Protein AF-A0A2V7RWX0-F1 (afdb_monomer_lite)

Foldseek 3Di:
DPDPVVVCLVLLLVLCVLLDLQLLVQLLVFPDLAQQRHSLCRSQVHRGDDLVRSCVSSVHDSVSSCVRSVLRNPVVDCSVVVSSVSSVVSSVVCVVVPPPPPDDDD

Structure (mmCIF, N/CA/C/O backbone):
data_AF-A0A2V7RWX0-F1
#
_entry.id   AF-A0A2V7RWX0-F1
#
loop_
_atom_site.group_PDB
_atom_site.id
_atom_site.type_symbol
_atom_site.label_atom_id
_atom_site.label_alt_id
_atom_site.label_comp_id
_atom_site.label_asym_id
_atom_site.label_entity_id
_atom_site.label_seq_id
_atom_site.pdbx_PDB_ins_code
_atom_site.Cartn_x
_atom_site.Cartn_y
_atom_site.Cartn_z
_atom_site.occupancy
_atom_site.B_iso_or_equiv
_atom_site.auth_seq_id
_atom_site.auth_comp_id
_atom_site.auth_asym_id
_atom_site.auth_atom_id
_atom_site.pdbx_PDB_model_num
ATOM 1 N N . MET A 1 1 ? 15.934 11.335 -12.984 1.00 45.97 1 MET A N 1
ATOM 2 C CA . MET A 1 1 ? 15.296 12.074 -11.877 1.00 45.97 1 MET A CA 1
ATOM 3 C C . MET A 1 1 ? 14.936 11.035 -10.834 1.00 45.97 1 MET A C 1
ATOM 5 O O . MET A 1 1 ? 14.230 10.107 -11.215 1.00 45.97 1 MET A O 1
ATOM 9 N N . PRO A 1 2 ? 15.479 11.096 -9.609 1.00 54.97 2 PRO A N 1
ATOM 10 C CA . PRO A 1 2 ? 15.054 10.192 -8.546 1.00 54.97 2 PRO A CA 1
ATOM 11 C C . PRO A 1 2 ? 13.560 10.405 -8.285 1.00 54.97 2 PRO A C 1
ATOM 13 O O . PRO A 1 2 ? 13.066 11.531 -8.358 1.00 54.97 2 PRO A O 1
ATOM 16 N N . MET A 1 3 ? 12.829 9.319 -8.060 1.00 62.16 3 MET A N 1
ATOM 17 C CA . MET A 1 3 ? 11.409 9.379 -7.744 1.00 62.16 3 MET A CA 1
ATOM 18 C C . MET A 1 3 ? 11.253 10.044 -6.375 1.00 62.16 3 MET A C 1
ATOM 20 O O . MET A 1 3 ? 11.577 9.459 -5.347 1.00 62.16 3 MET A O 1
ATOM 24 N N . GLN A 1 4 ? 10.789 11.290 -6.355 1.00 65.69 4 GLN A N 1
ATOM 25 C CA . GLN A 1 4 ? 10.547 12.013 -5.112 1.00 65.69 4 GLN A CA 1
ATOM 26 C C . GLN A 1 4 ? 9.325 11.381 -4.436 1.00 65.69 4 GLN A C 1
ATOM 28 O O . GLN A 1 4 ? 8.181 11.628 -4.831 1.00 65.69 4 GLN A O 1
ATOM 33 N N . LEU A 1 5 ? 9.560 10.527 -3.436 1.00 66.69 5 LEU A N 1
ATOM 34 C CA . LEU A 1 5 ? 8.495 9.832 -2.706 1.00 66.69 5 LEU A CA 1
ATOM 35 C C . LEU A 1 5 ? 7.473 10.824 -2.128 1.00 66.69 5 LEU A C 1
ATOM 37 O O . LEU A 1 5 ? 6.281 10.543 -2.127 1.00 66.69 5 LEU A O 1
ATOM 41 N N . THR A 1 6 ? 7.915 12.014 -1.716 1.00 67.62 6 THR A N 1
ATOM 42 C CA . THR A 1 6 ? 7.060 13.080 -1.175 1.00 67.62 6 THR A CA 1
ATOM 43 C C . THR A 1 6 ? 5.989 13.542 -2.163 1.00 67.62 6 THR A C 1
ATOM 45 O O . THR A 1 6 ? 4.857 13.775 -1.757 1.00 67.62 6 THR A O 1
ATOM 48 N N . GLU A 1 7 ? 6.311 13.615 -3.458 1.00 72.50 7 GLU A N 1
ATOM 49 C CA . GLU A 1 7 ? 5.359 13.993 -4.518 1.00 72.50 7 GLU A CA 1
ATOM 50 C C . GLU A 1 7 ? 4.367 12.864 -4.833 1.00 72.50 7 GLU A C 1
ATOM 52 O O . GLU A 1 7 ? 3.282 13.097 -5.358 1.00 72.50 7 GLU A O 1
ATOM 57 N N . HIS A 1 8 ? 4.724 11.627 -4.483 1.00 79.25 8 HIS A N 1
ATOM 58 C CA . HIS A 1 8 ? 3.893 10.441 -4.677 1.00 79.25 8 HIS A CA 1
ATOM 59 C C . HIS A 1 8 ? 3.234 9.959 -3.377 1.00 79.25 8 HIS A C 1
ATOM 61 O O . HIS A 1 8 ? 2.471 8.992 -3.414 1.00 79.25 8 HIS A O 1
ATOM 67 N N . LYS A 1 9 ? 3.478 10.638 -2.244 1.00 83.56 9 LYS A N 1
ATOM 68 C CA . LYS A 1 9 ? 2.953 10.281 -0.917 1.00 83.56 9 LYS A CA 1
ATOM 69 C C . LYS A 1 9 ? 1.433 10.170 -0.949 1.00 83.56 9 LYS A C 1
ATOM 71 O O . LYS A 1 9 ? 0.892 9.190 -0.457 1.00 83.56 9 LYS A O 1
ATOM 76 N N . GLU A 1 10 ? 0.755 11.126 -1.581 1.00 86.44 10 GLU A N 1
ATOM 77 C CA . GLU A 1 10 ? -0.707 11.125 -1.699 1.00 86.44 10 GLU A CA 1
ATOM 78 C C . GLU A 1 10 ? -1.230 9.893 -2.449 1.00 86.44 10 GLU A C 1
ATOM 80 O O . GLU A 1 10 ? -2.179 9.258 -1.995 1.00 86.44 10 GLU A O 1
ATOM 85 N N . ARG A 1 11 ? -0.575 9.495 -3.550 1.00 88.31 11 ARG A N 1
ATOM 86 C CA . ARG A 1 11 ? -0.960 8.285 -4.293 1.00 88.31 11 ARG A CA 1
ATOM 87 C C . ARG A 1 11 ? -0.706 7.020 -3.486 1.00 88.31 11 ARG A C 1
ATOM 89 O O . ARG A 1 11 ? -1.560 6.144 -3.467 1.00 88.31 11 ARG A O 1
ATOM 96 N N . PHE A 1 12 ? 0.429 6.923 -2.793 1.00 89.25 12 PHE A N 1
ATOM 97 C CA . PHE A 1 12 ? 0.695 5.780 -1.919 1.00 89.25 12 PHE A CA 1
ATOM 98 C C . PHE A 1 12 ? -0.358 5.651 -0.823 1.00 89.25 12 PHE A C 1
ATOM 100 O O . PHE A 1 12 ? -0.896 4.565 -0.632 1.00 89.25 12 PHE A O 1
ATOM 107 N N . THR A 1 13 ? -0.715 6.760 -0.173 1.00 89.44 13 THR A N 1
ATOM 108 C CA . THR A 1 13 ? -1.795 6.790 0.816 1.00 89.44 13 THR A CA 1
ATOM 109 C C . THR A 1 13 ? -3.114 6.298 0.221 1.00 89.44 13 THR A C 1
ATOM 111 O O . THR A 1 13 ? -3.727 5.411 0.805 1.00 89.44 13 THR A O 1
ATOM 114 N N . GLN A 1 14 ? -3.504 6.765 -0.969 1.00 89.81 14 GLN A N 1
ATOM 115 C CA . GLN A 1 14 ? -4.721 6.292 -1.645 1.00 89.81 14 GLN A CA 1
ATOM 116 C C . GLN A 1 14 ? -4.689 4.788 -1.947 1.00 89.81 14 GLN A C 1
ATOM 118 O O . GLN A 1 14 ? -5.697 4.098 -1.791 1.00 89.81 14 GLN A O 1
ATOM 123 N N . VAL A 1 15 ? -3.533 4.256 -2.354 1.00 91.12 15 VAL A N 1
ATOM 124 C CA . VAL A 1 15 ? -3.353 2.813 -2.561 1.00 91.12 15 VAL A CA 1
ATOM 125 C C . VAL A 1 15 ? -3.508 2.055 -1.247 1.00 91.12 15 VAL A C 1
ATOM 127 O O . VAL A 1 15 ? -4.197 1.037 -1.208 1.00 91.12 15 VAL A O 1
ATOM 130 N N . PHE A 1 16 ? -2.917 2.553 -0.161 1.00 91.06 16 PHE A N 1
ATOM 131 C CA . PHE A 1 16 ? -3.051 1.944 1.160 1.00 91.06 16 PHE A CA 1
ATOM 132 C C . PHE A 1 16 ? -4.497 1.969 1.656 1.00 91.06 16 PHE A C 1
ATOM 134 O O . PHE A 1 16 ? -4.982 0.947 2.136 1.00 91.06 16 PHE A O 1
ATOM 141 N N . GLU A 1 17 ? -5.213 3.077 1.463 1.00 89.81 17 GLU A N 1
ATOM 142 C CA . GLU A 1 17 ? -6.643 3.191 1.761 1.00 89.81 17 GLU A CA 1
ATOM 143 C C . GLU A 1 17 ? -7.474 2.183 0.962 1.00 89.81 17 GLU A C 1
ATOM 145 O O . GLU A 1 17 ? -8.327 1.502 1.529 1.00 89.81 17 GLU A O 1
ATOM 150 N N . HIS A 1 18 ? -7.187 2.023 -0.332 1.00 89.75 18 HIS A N 1
ATOM 151 C CA . HIS A 1 18 ? -7.866 1.046 -1.182 1.00 89.75 18 HIS A CA 1
ATOM 152 C C . HIS A 1 18 ? -7.591 -0.402 -0.745 1.00 89.75 18 HIS A C 1
ATOM 154 O O . HIS A 1 18 ? -8.486 -1.248 -0.738 1.00 89.75 18 HIS A O 1
ATOM 160 N N . MET A 1 19 ? -6.346 -0.702 -0.370 1.00 88.69 19 MET A N 1
ATOM 161 C CA . MET A 1 19 ? -5.939 -2.027 0.099 1.00 88.69 19 MET A CA 1
ATOM 162 C C . MET A 1 19 ? -6.478 -2.341 1.499 1.00 88.69 19 MET A C 1
ATOM 164 O O . MET A 1 19 ? -6.837 -3.486 1.783 1.00 88.69 19 MET A O 1
ATOM 168 N N . GLY A 1 20 ? -6.542 -1.343 2.372 1.00 89.06 20 GLY A N 1
ATOM 169 C CA . GLY A 1 20 ? -6.897 -1.479 3.777 1.00 89.06 20 GLY A CA 1
ATOM 170 C C . GLY A 1 20 ? -5.735 -1.941 4.674 1.00 89.06 20 GLY A C 1
ATOM 171 O O . GLY A 1 20 ? -4.770 -2.563 4.212 1.00 89.06 20 GLY A O 1
ATOM 172 N N . PRO A 1 21 ? -5.832 -1.679 5.992 1.00 88.44 21 PRO A N 1
ATOM 173 C CA . PRO A 1 21 ? -4.738 -1.877 6.944 1.00 88.44 21 PRO A CA 1
ATOM 174 C C . PRO A 1 21 ? -4.284 -3.332 7.085 1.00 88.44 21 PRO A C 1
ATOM 176 O O . PRO A 1 21 ? -3.090 -3.591 7.206 1.00 88.44 21 PRO A O 1
ATOM 179 N N . GLU A 1 22 ? -5.189 -4.305 7.002 1.00 88.12 22 GLU A N 1
ATOM 180 C CA . GLU A 1 22 ? -4.811 -5.722 7.093 1.00 88.12 22 GLU A CA 1
ATOM 181 C C . GLU A 1 22 ? -3.899 -6.153 5.936 1.00 88.12 22 GLU A C 1
ATOM 183 O O . GLU A 1 22 ? -2.890 -6.830 6.144 1.00 88.12 22 GLU A O 1
ATOM 188 N N . ARG A 1 23 ? -4.218 -5.713 4.711 1.00 89.50 23 ARG A N 1
ATOM 189 C CA . ARG A 1 23 ? -3.445 -6.049 3.508 1.00 89.50 23 ARG A CA 1
ATOM 190 C C . ARG A 1 2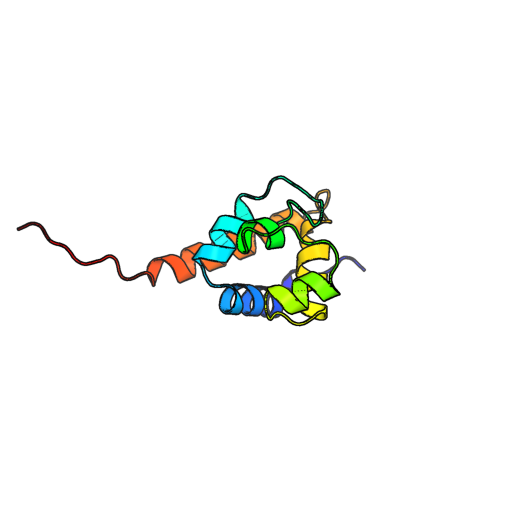3 ? -2.105 -5.334 3.490 1.00 89.50 23 ARG A C 1
ATOM 192 O O . ARG A 1 23 ? -1.100 -5.958 3.170 1.00 89.50 23 ARG A O 1
ATOM 199 N N . VAL A 1 24 ? -2.073 -4.056 3.868 1.00 90.94 24 VAL A N 1
ATOM 200 C CA . VAL A 1 24 ? -0.824 -3.283 3.949 1.00 90.94 24 VAL A CA 1
ATOM 201 C C . VAL A 1 24 ? 0.110 -3.888 5.002 1.00 90.94 24 VAL A C 1
ATOM 203 O O . VAL A 1 24 ? 1.275 -4.137 4.702 1.00 90.94 24 VAL A O 1
ATOM 206 N N . ALA A 1 25 ? -0.398 -4.236 6.191 1.00 89.25 25 ALA A N 1
ATOM 207 C CA . ALA A 1 25 ? 0.399 -4.887 7.234 1.00 89.25 25 ALA A CA 1
ATOM 208 C C . ALA A 1 25 ? 0.970 -6.232 6.774 1.00 89.25 25 ALA A C 1
ATOM 210 O O . ALA A 1 25 ? 2.129 -6.540 7.046 1.00 89.25 25 ALA A O 1
ATOM 211 N N . ARG A 1 26 ? 0.178 -7.021 6.043 1.00 88.94 26 ARG A N 1
ATOM 212 C CA . ARG A 1 26 ? 0.635 -8.296 5.486 1.00 88.94 26 ARG A CA 1
ATOM 213 C C . ARG A 1 26 ? 1.666 -8.103 4.382 1.00 88.94 26 ARG A C 1
ATOM 215 O O . ARG A 1 26 ? 2.674 -8.803 4.369 1.00 88.94 26 ARG A O 1
ATOM 222 N N . GLY A 1 27 ? 1.452 -7.134 3.497 1.00 89.62 27 GLY A N 1
ATOM 223 C CA . GLY A 1 27 ? 2.397 -6.785 2.442 1.00 89.62 27 GLY A CA 1
ATOM 224 C C . GLY A 1 27 ? 3.768 -6.391 2.988 1.00 89.62 27 GLY A C 1
ATOM 225 O O . GLY A 1 27 ? 4.776 -6.815 2.436 1.00 89.62 27 GLY A O 1
ATOM 226 N N . LEU A 1 28 ? 3.827 -5.674 4.116 1.00 89.25 28 LEU A N 1
ATOM 227 C CA . LEU A 1 28 ? 5.088 -5.298 4.772 1.00 89.25 28 LEU A CA 1
ATOM 228 C C . LEU A 1 28 ? 5.906 -6.482 5.308 1.00 89.25 28 LEU A C 1
ATOM 230 O O . LEU A 1 28 ? 7.084 -6.322 5.607 1.00 89.25 28 LEU A O 1
ATOM 234 N N . THR A 1 29 ? 5.313 -7.673 5.416 1.00 87.25 29 THR A N 1
ATOM 235 C CA . THR A 1 29 ? 6.053 -8.896 5.773 1.00 87.25 29 THR A CA 1
ATOM 236 C C . THR A 1 29 ? 6.806 -9.507 4.589 1.00 87.25 29 THR A C 1
ATOM 238 O O . THR A 1 29 ? 7.568 -10.461 4.768 1.00 87.25 29 THR A O 1
ATOM 241 N N . ALA A 1 30 ? 6.594 -8.981 3.378 1.00 87.88 30 ALA A N 1
ATOM 242 C CA . ALA A 1 30 ? 7.295 -9.429 2.190 1.00 87.88 30 ALA A CA 1
ATOM 243 C C . ALA A 1 30 ? 8.802 -9.180 2.328 1.00 87.88 30 ALA A C 1
ATOM 245 O O . ALA A 1 30 ? 9.248 -8.074 2.610 1.00 87.88 30 ALA A O 1
ATOM 246 N N . GLN A 1 31 ? 9.580 -10.232 2.088 1.00 79.50 31 GLN A N 1
ATOM 247 C CA . GLN A 1 31 ? 11.045 -10.183 2.004 1.00 79.50 31 GLN A CA 1
ATOM 248 C C . GLN A 1 31 ? 11.538 -10.410 0.567 1.00 79.50 31 GLN A C 1
ATOM 250 O O . GLN A 1 31 ? 12.737 -10.404 0.311 1.00 79.50 31 GLN A O 1
ATOM 255 N N . GLY A 1 32 ? 10.615 -10.672 -0.365 1.00 80.81 32 GLY A N 1
ATOM 256 C CA . GLY A 1 32 ? 10.919 -10.925 -1.765 1.00 80.81 32 GLY A CA 1
ATOM 257 C C . GLY A 1 32 ? 10.743 -9.683 -2.632 1.00 80.81 32 GLY A C 1
ATOM 258 O O . GLY A 1 32 ? 9.911 -8.819 -2.350 1.00 80.81 32 GLY A O 1
ATOM 259 N N . TYR A 1 33 ? 11.513 -9.623 -3.715 1.00 79.25 33 TYR A N 1
ATOM 260 C CA . TYR A 1 33 ? 11.471 -8.530 -4.695 1.00 79.25 33 TYR A CA 1
ATOM 261 C C . TYR A 1 33 ? 10.750 -8.938 -5.985 1.00 79.25 33 TYR A C 1
ATOM 263 O O . TYR A 1 33 ? 10.255 -8.091 -6.721 1.00 79.25 33 TYR A O 1
ATOM 271 N N . ASP A 1 34 ? 10.609 -10.241 -6.227 1.00 84.19 34 ASP A N 1
ATOM 272 C CA . ASP A 1 34 ? 9.865 -10.771 -7.361 1.00 84.19 34 ASP A CA 1
ATOM 273 C C . ASP A 1 34 ? 8.361 -10.546 -7.233 1.00 84.19 34 ASP A C 1
ATOM 275 O O . ASP A 1 34 ? 7.783 -10.609 -6.150 1.00 84.19 34 ASP A O 1
ATOM 279 N N . TRP A 1 35 ? 7.678 -10.444 -8.372 1.00 84.19 35 TRP A N 1
ATOM 280 C CA . TRP A 1 35 ? 6.217 -10.352 -8.444 1.00 84.19 35 TRP A CA 1
ATOM 281 C C . TRP A 1 35 ? 5.465 -11.439 -7.668 1.00 84.19 35 TRP A C 1
ATOM 283 O 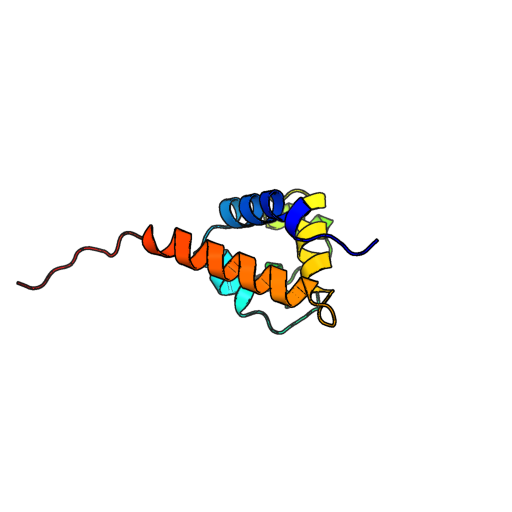O . TRP A 1 35 ? 4.327 -11.232 -7.261 1.00 84.19 35 TRP A O 1
ATOM 293 N N . SER A 1 36 ? 6.067 -12.609 -7.462 1.00 84.62 36 SER A N 1
ATOM 294 C CA . SER A 1 36 ? 5.435 -13.701 -6.714 1.00 84.62 36 SER A CA 1
ATOM 295 C C . SER A 1 36 ? 5.553 -13.565 -5.192 1.00 84.62 36 SER A C 1
ATOM 297 O O . SER A 1 36 ? 4.803 -14.228 -4.481 1.00 84.62 36 SER A O 1
ATOM 299 N N . SER A 1 37 ? 6.462 -12.724 -4.695 1.00 86.06 37 SER A N 1
ATOM 300 C CA . SER A 1 37 ? 6.792 -12.575 -3.270 1.00 86.06 37 SER A CA 1
ATOM 301 C C . SER A 1 37 ? 6.971 -11.117 -2.820 1.00 86.06 37 SER A C 1
ATOM 303 O O . SER A 1 37 ? 7.404 -10.878 -1.694 1.00 86.06 37 SER A O 1
ATOM 305 N N . CYS A 1 38 ? 6.618 -10.152 -3.672 1.00 87.75 38 CYS A N 1
ATOM 306 C CA . CYS A 1 38 ? 6.647 -8.726 -3.372 1.00 87.75 38 CYS A CA 1
ATOM 307 C C . CYS A 1 38 ? 5.505 -8.303 -2.443 1.00 87.75 38 CYS A C 1
ATOM 309 O O . CYS A 1 38 ? 4.565 -9.062 -2.182 1.00 87.75 38 CYS A O 1
ATOM 311 N N . PHE A 1 39 ? 5.553 -7.048 -1.997 1.00 90.19 39 PHE A N 1
ATOM 312 C CA . PHE A 1 39 ? 4.534 -6.431 -1.146 1.00 90.19 39 PHE A CA 1
ATOM 313 C C . PHE A 1 39 ? 3.094 -6.738 -1.588 1.00 90.19 39 PHE A C 1
ATOM 315 O O . PHE A 1 39 ? 2.294 -7.233 -0.796 1.00 90.19 39 PHE A O 1
ATOM 322 N N . LEU A 1 40 ? 2.763 -6.512 -2.867 1.00 89.25 40 LEU A N 1
ATOM 323 C CA . LEU A 1 40 ? 1.412 -6.749 -3.391 1.00 89.25 40 LEU A CA 1
ATOM 324 C C . LEU A 1 40 ? 1.036 -8.239 -3.389 1.00 89.25 40 LEU A C 1
ATOM 326 O O . LEU A 1 40 ? -0.122 -8.578 -3.149 1.00 89.25 40 LEU A O 1
ATOM 330 N N . ALA A 1 41 ? 1.995 -9.133 -3.627 1.00 90.38 41 ALA A N 1
ATOM 331 C CA . ALA A 1 41 ? 1.739 -10.568 -3.634 1.00 90.38 41 ALA A CA 1
ATOM 332 C C . ALA A 1 41 ? 1.383 -11.088 -2.238 1.00 90.38 41 ALA A C 1
ATOM 334 O O . ALA A 1 41 ? 0.445 -11.870 -2.089 1.00 90.38 41 ALA A O 1
ATOM 335 N N . LEU A 1 42 ? 2.088 -10.614 -1.209 1.00 91.06 42 LEU A N 1
ATOM 336 C CA . LEU A 1 42 ? 1.816 -10.975 0.184 1.00 91.06 42 LEU A CA 1
ATOM 337 C C . LEU A 1 42 ? 0.544 -10.301 0.697 1.00 91.06 42 LEU A C 1
ATOM 339 O O . LEU A 1 42 ? -0.261 -10.946 1.365 1.00 91.06 42 LEU A O 1
ATOM 343 N N . ALA A 1 43 ? 0.323 -9.036 0.337 1.00 90.88 43 ALA A N 1
ATOM 344 C CA . ALA A 1 43 ? -0.870 -8.290 0.721 1.00 90.88 43 ALA A CA 1
ATOM 345 C C . ALA A 1 43 ? -2.176 -8.949 0.243 1.00 90.88 43 ALA A C 1
ATOM 347 O O . ALA A 1 43 ? -3.190 -8.886 0.937 1.00 90.88 43 ALA A O 1
ATOM 348 N N . TYR A 1 44 ? -2.145 -9.595 -0.926 1.00 87.50 44 TYR A N 1
ATOM 349 C CA . TYR A 1 44 ? -3.291 -10.289 -1.523 1.00 87.50 44 TYR A CA 1
ATOM 350 C C . TYR A 1 44 ? -3.173 -11.821 -1.483 1.00 87.50 44 TYR A C 1
ATOM 352 O O . TYR A 1 44 ? -3.991 -12.508 -2.094 1.00 87.50 44 TYR A O 1
ATOM 360 N N . GLU A 1 45 ? -2.164 -12.355 -0.784 1.00 86.38 45 GLU A N 1
ATOM 361 C CA . GLU A 1 45 ? -1.876 -13.793 -0.655 1.00 86.38 45 GLU A CA 1
ATOM 362 C C . GLU A 1 45 ? -1.882 -14.548 -1.992 1.00 86.38 45 GLU A C 1
ATOM 364 O O . GLU A 1 45 ? -2.371 -15.675 -2.117 1.00 86.38 45 GLU A O 1
ATOM 369 N N . ARG A 1 46 ? -1.369 -13.902 -3.038 1.00 86.19 46 ARG A N 1
ATOM 370 C CA . ARG A 1 46 ? -1.455 -14.408 -4.401 1.00 86.19 46 ARG A CA 1
ATOM 371 C C . ARG A 1 46 ? -0.199 -14.056 -5.172 1.00 86.19 46 ARG A C 1
ATOM 373 O O . ARG A 1 46 ? 0.174 -12.895 -5.267 1.00 86.19 46 ARG A O 1
ATOM 380 N N . ALA A 1 47 ? 0.410 -15.068 -5.785 1.00 84.62 47 ALA A N 1
ATOM 381 C CA . ALA A 1 47 ? 1.555 -14.869 -6.660 1.00 84.62 47 ALA A CA 1
ATOM 382 C C . ALA A 1 47 ? 1.142 -14.036 -7.880 1.00 84.62 47 ALA A C 1
ATOM 384 O O . ALA A 1 47 ? 0.324 -14.470 -8.700 1.00 84.62 47 ALA A O 1
ATOM 385 N N . LEU A 1 48 ? 1.707 -12.836 -7.992 1.00 85.81 48 LEU A N 1
ATOM 386 C CA . LEU A 1 48 ? 1.506 -11.965 -9.139 1.00 85.81 48 LEU A CA 1
ATOM 387 C C . LEU A 1 48 ? 2.565 -12.287 -10.196 1.00 85.81 48 LEU A C 1
ATOM 389 O O . LEU A 1 48 ? 3.605 -12.888 -9.915 1.00 85.81 48 LEU A O 1
ATOM 393 N N . ARG A 1 49 ? 2.268 -11.932 -11.448 1.00 84.06 49 ARG A N 1
ATOM 394 C CA . ARG A 1 49 ? 3.151 -12.225 -12.590 1.00 84.06 49 ARG A CA 1
ATOM 395 C C . ARG A 1 49 ? 3.504 -11.000 -13.427 1.00 84.06 49 ARG A C 1
ATOM 397 O O . ARG A 1 49 ? 4.480 -11.036 -14.168 1.00 84.06 49 ARG A O 1
ATOM 404 N N . SER A 1 50 ? 2.688 -9.948 -13.381 1.00 85.81 50 SER A N 1
ATOM 405 C CA . SER A 1 50 ? 2.863 -8.726 -14.177 1.00 85.81 5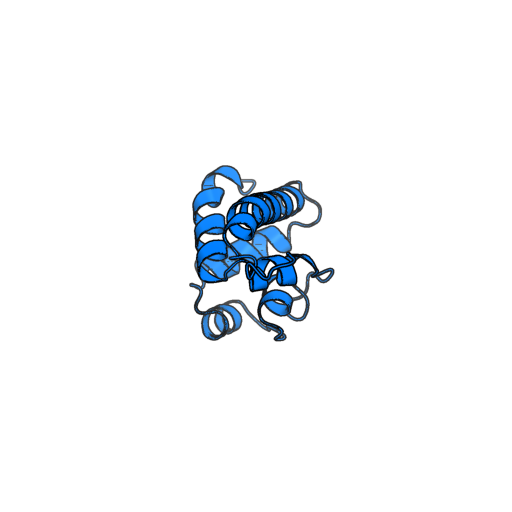0 SER A CA 1
ATOM 406 C C . SER A 1 50 ? 1.992 -7.597 -13.620 1.00 85.81 50 SER A C 1
ATOM 408 O O . SER A 1 50 ? 0.962 -7.889 -13.009 1.00 85.81 50 SER A O 1
ATOM 410 N N . ASN A 1 51 ? 2.320 -6.340 -13.941 1.00 84.94 51 ASN A N 1
ATOM 411 C CA . ASN A 1 51 ? 1.525 -5.155 -13.572 1.00 84.94 51 ASN A CA 1
ATOM 412 C C . ASN A 1 51 ? 0.042 -5.291 -13.932 1.00 84.94 51 ASN A C 1
ATOM 414 O O . ASN A 1 51 ? -0.819 -5.229 -13.061 1.00 84.94 51 ASN A O 1
ATOM 418 N N . ARG A 1 52 ? -0.258 -5.579 -15.206 1.00 85.44 52 ARG A N 1
ATOM 419 C CA . ARG A 1 52 ? -1.640 -5.724 -15.689 1.00 85.44 52 ARG A CA 1
ATOM 420 C C . ARG A 1 52 ? -2.419 -6.799 -14.926 1.00 85.44 52 ARG A C 1
ATOM 422 O O . ARG A 1 52 ? -3.602 -6.626 -14.651 1.00 85.44 52 ARG A O 1
ATOM 429 N N . TRP A 1 53 ? -1.767 -7.918 -14.601 1.00 86.88 53 TRP A N 1
ATOM 430 C CA . TRP A 1 53 ? -2.399 -8.980 -13.816 1.00 86.88 53 TRP A CA 1
ATOM 431 C C . TRP A 1 53 ? -2.671 -8.494 -12.396 1.00 86.88 53 TRP A C 1
ATOM 433 O O . TRP A 1 53 ? -3.773 -8.675 -11.888 1.00 86.88 53 TRP A O 1
ATOM 443 N N . ALA A 1 54 ? -1.675 -7.876 -11.765 1.00 87.00 54 ALA A N 1
ATOM 444 C CA . ALA A 1 54 ? -1.800 -7.324 -10.429 1.00 87.00 54 ALA A CA 1
ATOM 445 C C . ALA A 1 54 ? -2.950 -6.316 -10.361 1.00 87.00 54 ALA A C 1
ATOM 447 O O . ALA A 1 54 ? -3.851 -6.535 -9.567 1.00 87.00 54 ALA A O 1
ATOM 448 N N . ALA A 1 55 ? -3.016 -5.339 -11.268 1.00 88.56 55 ALA A N 1
ATOM 449 C CA . ALA A 1 55 ? -4.115 -4.374 -11.356 1.00 88.56 55 ALA A CA 1
ATOM 450 C C . ALA A 1 55 ? -5.492 -5.057 -11.437 1.00 88.56 55 ALA A C 1
ATOM 452 O O . ALA A 1 55 ? -6.408 -4.744 -10.679 1.00 88.56 55 ALA A O 1
ATOM 453 N N . SER A 1 56 ? -5.622 -6.078 -12.292 1.00 87.69 56 SER A N 1
ATOM 454 C CA . SER A 1 56 ? -6.872 -6.834 -12.428 1.00 87.69 56 SER A CA 1
ATOM 455 C C . SER A 1 56 ? -7.259 -7.630 -11.175 1.00 87.69 56 SER A C 1
ATOM 457 O O . SER A 1 56 ? -8.443 -7.899 -10.987 1.00 87.69 56 SER A O 1
ATOM 459 N N . VAL A 1 57 ? -6.294 -8.067 -10.363 1.00 86.19 57 VAL A N 1
ATOM 460 C CA . VAL A 1 57 ? -6.539 -8.872 -9.153 1.00 86.19 57 VAL A CA 1
ATOM 461 C C . VAL A 1 57 ? -6.753 -7.997 -7.925 1.00 86.19 57 VAL A C 1
ATOM 463 O O . VAL A 1 57 ? -7.563 -8.342 -7.069 1.00 86.19 57 VAL A O 1
ATOM 466 N N . THR A 1 58 ? -6.016 -6.894 -7.821 1.00 85.38 58 THR A N 1
ATOM 467 C CA . THR A 1 58 ? -6.036 -6.008 -6.658 1.00 85.38 58 THR A CA 1
ATOM 468 C C . THR A 1 58 ? -7.149 -4.971 -6.729 1.00 85.38 58 THR A C 1
ATOM 470 O O . THR A 1 58 ? -7.536 -4.456 -5.684 1.00 85.38 58 THR A O 1
ATOM 473 N N . GLY A 1 59 ? -7.662 -4.681 -7.932 1.00 87.06 59 GLY A N 1
ATOM 474 C CA . GLY A 1 59 ? -8.603 -3.586 -8.181 1.00 87.06 59 GLY A CA 1
ATOM 475 C C . GLY A 1 59 ? -7.926 -2.218 -8.323 1.00 87.06 59 GLY A C 1
ATOM 476 O O . GLY A 1 59 ? -8.608 -1.227 -8.575 1.00 87.06 59 GLY A O 1
ATOM 477 N N . LEU A 1 60 ? -6.596 -2.168 -8.195 1.00 88.38 60 LEU A N 1
ATOM 478 C CA . LEU A 1 60 ? -5.798 -0.958 -8.369 1.00 88.38 60 LEU A CA 1
ATOM 479 C C . LEU A 1 60 ? -5.623 -0.624 -9.854 1.00 88.38 60 LEU A C 1
ATOM 481 O O . LEU A 1 60 ? -5.650 -1.504 -10.717 1.00 88.38 60 LEU A O 1
ATOM 485 N N . CYS A 1 61 ? -5.378 0.650 -10.156 1.00 89.31 61 CYS A N 1
ATOM 486 C CA . CYS A 1 61 ? -5.015 1.051 -11.508 1.00 89.31 61 CYS A CA 1
ATOM 487 C C . CYS A 1 61 ? -3.583 0.595 -11.843 1.00 89.31 61 CYS A C 1
ATOM 489 O O . CYS A 1 61 ? -2.732 0.458 -10.964 1.00 89.31 61 CYS A O 1
ATOM 491 N N . ASP A 1 62 ? -3.290 0.398 -13.130 1.00 88.19 62 ASP A N 1
ATOM 492 C CA . ASP A 1 62 ? -1.961 -0.023 -13.604 1.00 88.19 62 ASP A CA 1
ATOM 493 C C . ASP A 1 62 ? -0.850 0.939 -13.149 1.00 88.19 62 ASP A C 1
ATOM 495 O O . ASP A 1 62 ? 0.211 0.500 -12.710 1.00 88.19 62 ASP A O 1
ATOM 499 N N . ALA A 1 63 ? -1.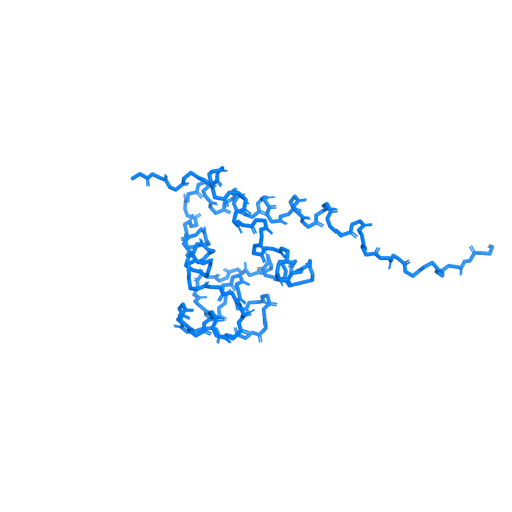136 2.245 -13.148 1.00 89.00 63 ALA A N 1
ATOM 500 C CA . ALA A 1 63 ? -0.206 3.269 -12.681 1.00 89.00 63 ALA A CA 1
ATOM 501 C C . ALA A 1 63 ? 0.144 3.122 -11.190 1.00 89.00 63 ALA A C 1
ATOM 503 O O . ALA A 1 63 ? 1.299 3.311 -10.817 1.00 89.00 63 ALA A O 1
ATOM 504 N N . ASP A 1 64 ? -0.825 2.756 -10.350 1.00 89.88 64 ASP A N 1
ATOM 505 C CA . ASP A 1 64 ? -0.633 2.588 -8.906 1.00 89.88 64 ASP A CA 1
ATOM 506 C C . ASP A 1 64 ? 0.157 1.319 -8.591 1.00 89.88 64 ASP A C 1
ATOM 508 O O . ASP A 1 64 ? 1.056 1.311 -7.750 1.00 89.88 64 ASP A O 1
ATOM 512 N N . VAL A 1 65 ? -0.135 0.243 -9.320 1.00 89.81 65 VAL A N 1
ATOM 513 C CA . VAL A 1 65 ? 0.628 -1.003 -9.241 1.00 89.81 65 VAL A CA 1
ATOM 514 C C . VAL A 1 65 ? 2.076 -0.770 -9.656 1.00 89.81 65 VAL A C 1
ATOM 516 O O . VAL A 1 65 ? 2.986 -1.182 -8.938 1.00 89.81 65 VAL A O 1
ATOM 519 N N . GLN A 1 66 ? 2.295 -0.077 -10.776 1.00 88.88 66 GLN A N 1
ATOM 520 C CA . GLN A 1 66 ? 3.632 0.277 -11.245 1.00 88.88 66 GLN A CA 1
ATOM 521 C C . GLN A 1 66 ? 4.358 1.155 -10.221 1.00 88.88 66 GLN A C 1
ATOM 523 O O . GLN A 1 66 ? 5.547 0.951 -9.987 1.00 88.88 66 GLN A O 1
ATOM 528 N N . LEU A 1 67 ? 3.659 2.102 -9.589 1.00 88.88 67 LEU A N 1
ATOM 529 C CA . LEU A 1 67 ? 4.212 2.982 -8.563 1.00 88.88 67 LEU A CA 1
ATOM 530 C C . LEU A 1 67 ? 4.737 2.186 -7.358 1.00 88.88 67 LEU A C 1
ATOM 532 O O . LEU A 1 67 ? 5.892 2.351 -6.966 1.00 88.88 67 LEU A O 1
ATOM 536 N N . VAL A 1 68 ? 3.912 1.290 -6.808 1.00 89.00 68 VAL A N 1
ATOM 537 C CA . VAL A 1 68 ? 4.285 0.426 -5.676 1.00 89.00 68 VAL A CA 1
ATOM 538 C C . VAL A 1 68 ? 5.400 -0.534 -6.059 1.00 89.00 68 VAL A C 1
ATOM 540 O O . VAL A 1 68 ? 6.365 -0.666 -5.314 1.00 89.00 68 VAL A O 1
ATOM 543 N N . ALA A 1 69 ? 5.305 -1.173 -7.224 1.00 87.69 69 ALA A N 1
ATOM 544 C CA . ALA A 1 69 ? 6.333 -2.093 -7.692 1.00 87.69 69 ALA A CA 1
ATOM 545 C C . ALA A 1 69 ? 7.682 -1.389 -7.875 1.00 87.69 69 ALA A C 1
ATOM 547 O O . ALA A 1 69 ? 8.698 -1.915 -7.443 1.00 87.69 69 ALA A O 1
ATOM 548 N N . THR A 1 70 ? 7.689 -0.176 -8.435 1.00 87.31 70 THR A N 1
ATOM 549 C CA . THR A 1 70 ? 8.917 0.611 -8.637 1.00 87.31 70 THR A CA 1
ATOM 550 C C . THR A 1 70 ? 9.542 1.027 -7.304 1.00 87.31 70 THR A C 1
ATOM 552 O O . THR A 1 70 ? 10.754 0.908 -7.128 1.00 87.31 70 THR A O 1
ATOM 555 N N . ALA A 1 71 ? 8.733 1.480 -6.340 1.00 87.38 71 ALA A N 1
ATOM 556 C CA . ALA A 1 71 ? 9.230 1.837 -5.012 1.00 87.38 71 ALA A CA 1
ATOM 557 C C . ALA A 1 71 ? 9.739 0.615 -4.232 1.00 87.38 71 ALA A C 1
ATOM 559 O O . ALA A 1 71 ? 10.749 0.705 -3.537 1.00 87.38 71 ALA A O 1
ATOM 560 N N . TRP A 1 72 ? 9.076 -0.533 -4.384 1.00 86.62 72 TRP A N 1
ATOM 561 C CA . TRP A 1 72 ? 9.492 -1.788 -3.764 1.00 86.62 72 TRP A CA 1
ATOM 562 C C . TRP A 1 72 ? 10.790 -2.343 -4.370 1.00 86.62 72 TRP A C 1
ATOM 564 O O . TRP A 1 72 ? 11.657 -2.787 -3.622 1.00 86.62 72 TRP A O 1
ATOM 574 N N . ASP A 1 73 ? 10.937 -2.274 -5.697 1.00 84.69 73 ASP A N 1
ATOM 575 C CA . ASP A 1 73 ? 12.112 -2.724 -6.464 1.00 84.69 73 ASP A CA 1
ATOM 576 C C . ASP A 1 73 ? 13.362 -1.863 -6.205 1.00 84.69 73 ASP A C 1
ATOM 578 O O . ASP A 1 73 ? 14.487 -2.354 -6.276 1.00 84.69 73 ASP A O 1
ATOM 582 N N . SER A 1 74 ? 13.180 -0.602 -5.794 1.00 80.62 74 SER A N 1
ATOM 583 C CA . SER A 1 74 ? 14.258 0.348 -5.465 1.00 80.62 74 SER A CA 1
ATOM 584 C C . SER A 1 74 ? 14.949 0.049 -4.114 1.00 80.62 74 SER A C 1
ATOM 586 O O . SER A 1 74 ? 15.201 0.954 -3.323 1.00 80.62 74 SER A O 1
ATOM 588 N N . TYR A 1 75 ? 15.241 -1.225 -3.823 1.00 69.44 75 TYR A N 1
ATOM 589 C CA . TYR A 1 75 ? 15.726 -1.733 -2.528 1.00 69.44 75 TYR A CA 1
ATOM 590 C C . TYR A 1 75 ? 17.071 -1.149 -2.062 1.00 69.44 75 TYR A C 1
ATOM 592 O O . TYR A 1 75 ? 17.299 -1.028 -0.862 1.00 69.44 75 TYR A O 1
ATOM 600 N N . ASN A 1 76 ? 17.959 -0.782 -2.990 1.00 68.94 76 ASN A N 1
ATOM 601 C CA . ASN A 1 76 ? 19.261 -0.191 -2.650 1.00 68.94 76 ASN A CA 1
ATOM 602 C C . ASN A 1 76 ? 19.205 1.325 -2.397 1.00 68.94 76 ASN A C 1
ATOM 604 O O . ASN A 1 76 ? 20.220 1.910 -2.024 1.00 68.94 76 ASN A O 1
ATOM 608 N N . ASP A 1 77 ? 18.044 1.949 -2.586 1.00 76.06 77 ASP A N 1
ATOM 609 C CA . ASP A 1 77 ? 17.851 3.386 -2.445 1.00 76.06 77 ASP A CA 1
ATOM 610 C C . ASP A 1 77 ? 16.979 3.704 -1.225 1.00 76.06 77 ASP A C 1
ATOM 612 O O . ASP A 1 77 ? 16.106 2.931 -0.819 1.00 76.06 77 ASP A O 1
ATOM 616 N N . ASP A 1 78 ? 17.125 4.924 -0.702 1.00 79.12 78 ASP A N 1
ATOM 617 C CA . ASP A 1 78 ? 16.274 5.480 0.359 1.00 79.12 78 ASP A CA 1
ATOM 618 C C . ASP A 1 78 ? 14.772 5.459 0.008 1.00 79.12 78 ASP A C 1
ATOM 620 O O . ASP A 1 78 ? 13.919 5.600 0.882 1.00 79.12 78 ASP A O 1
ATOM 624 N N . THR A 1 79 ? 14.427 5.244 -1.266 1.00 82.56 79 THR A N 1
ATOM 625 C CA . THR A 1 79 ? 13.043 5.140 -1.750 1.00 82.56 79 THR A C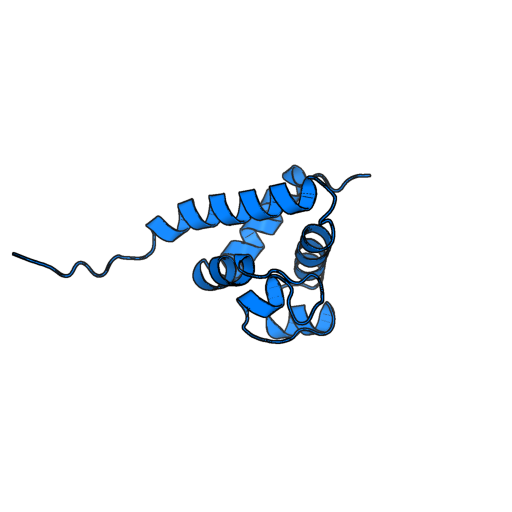A 1
ATOM 626 C C . THR A 1 79 ? 12.312 3.938 -1.153 1.00 82.56 79 THR A C 1
ATOM 628 O O . THR A 1 79 ? 11.171 4.094 -0.717 1.00 82.56 79 THR A O 1
ATOM 631 N N . HIS A 1 80 ? 12.949 2.762 -1.079 1.00 85.38 80 HIS A N 1
ATOM 632 C CA . HIS A 1 80 ? 12.318 1.579 -0.484 1.00 85.38 80 HIS A CA 1
ATOM 633 C C . HIS A 1 80 ? 12.088 1.784 1.016 1.00 85.38 80 HIS A C 1
ATOM 635 O O . HIS A 1 80 ? 10.981 1.577 1.513 1.00 85.38 80 HIS A O 1
ATOM 641 N N . ALA A 1 81 ? 13.112 2.261 1.731 1.00 85.31 81 ALA A N 1
ATOM 642 C CA . ALA A 1 81 ? 13.015 2.546 3.161 1.00 85.31 81 ALA A CA 1
ATOM 643 C C . ALA A 1 81 ? 11.927 3.590 3.459 1.00 85.31 81 ALA A C 1
ATOM 645 O O . ALA A 1 81 ? 11.128 3.411 4.377 1.00 85.31 81 ALA A O 1
ATOM 646 N N . ALA A 1 82 ? 11.844 4.647 2.652 1.00 86.69 82 ALA A N 1
ATOM 647 C CA . ALA A 1 82 ? 10.846 5.690 2.822 1.00 86.69 82 ALA A CA 1
ATOM 648 C C . ALA A 1 82 ? 9.423 5.214 2.456 1.00 86.69 82 ALA A C 1
ATOM 650 O O . ALA A 1 82 ? 8.466 5.605 3.122 1.00 86.69 82 ALA A O 1
ATOM 651 N N . PHE A 1 83 ? 9.266 4.325 1.466 1.00 88.69 83 PHE A N 1
ATOM 652 C CA . PHE A 1 83 ? 7.989 3.657 1.180 1.00 88.69 83 PHE A CA 1
ATOM 653 C C . PHE A 1 83 ? 7.525 2.790 2.359 1.00 88.69 83 PHE A C 1
ATOM 655 O O . PHE A 1 83 ? 6.374 2.896 2.784 1.00 88.69 83 PHE A O 1
ATOM 662 N N . VAL A 1 84 ? 8.420 1.966 2.915 1.00 88.88 84 VAL A N 1
ATOM 663 C CA . VAL A 1 84 ? 8.123 1.118 4.080 1.00 88.88 84 VAL A CA 1
ATOM 664 C C . VAL A 1 84 ? 7.748 1.977 5.287 1.00 88.88 84 VAL A C 1
ATOM 666 O O . VAL A 1 84 ? 6.713 1.731 5.903 1.00 88.88 84 VAL A O 1
ATOM 669 N N . ALA A 1 85 ? 8.521 3.028 5.574 1.00 90.00 85 ALA A N 1
ATOM 670 C CA . ALA A 1 85 ? 8.232 3.963 6.659 1.00 90.00 85 ALA A CA 1
ATOM 671 C C . ALA A 1 85 ? 6.867 4.648 6.482 1.00 90.00 85 ALA A C 1
ATOM 673 O O . ALA A 1 85 ? 6.103 4.751 7.438 1.00 90.00 85 ALA A O 1
ATOM 674 N N . LEU A 1 86 ? 6.518 5.057 5.257 1.00 90.25 86 LEU A N 1
ATOM 675 C CA . LEU A 1 86 ? 5.219 5.659 4.957 1.00 90.25 86 LEU A CA 1
ATOM 676 C C . LEU A 1 86 ? 4.061 4.674 5.175 1.00 90.25 86 LEU A C 1
ATOM 678 O O . LEU A 1 86 ? 3.040 5.037 5.756 1.00 90.25 86 LEU A O 1
ATOM 682 N N . ALA A 1 87 ? 4.212 3.429 4.722 1.00 90.31 87 ALA A N 1
ATOM 683 C CA . ALA A 1 87 ? 3.216 2.385 4.939 1.00 90.31 87 ALA A CA 1
ATOM 684 C C . ALA A 1 87 ? 3.042 2.068 6.435 1.00 90.31 87 ALA A C 1
ATOM 686 O O . ALA A 1 87 ? 1.916 1.856 6.883 1.00 90.31 87 ALA A O 1
ATOM 687 N N . GLN A 1 88 ? 4.127 2.072 7.217 1.00 90.06 88 GLN A N 1
ATOM 688 C CA . GLN A 1 88 ? 4.077 1.909 8.673 1.00 90.06 88 GLN A CA 1
ATOM 689 C C . GLN A 1 88 ? 3.380 3.089 9.360 1.00 90.06 88 GLN A C 1
ATOM 691 O O . GLN A 1 88 ? 2.437 2.853 10.109 1.00 90.06 88 GLN A O 1
ATOM 696 N N . GLU A 1 89 ? 3.753 4.333 9.039 1.00 90.50 89 GLU A N 1
ATOM 697 C CA . GLU A 1 89 ? 3.109 5.553 9.561 1.00 90.50 89 GLU A CA 1
ATOM 698 C C . GLU A 1 89 ? 1.595 5.535 9.290 1.00 90.50 89 GLU A C 1
ATOM 700 O O . GLU A 1 89 ? 0.771 5.792 10.178 1.00 90.50 89 GLU A O 1
ATOM 705 N N . TRP A 1 90 ? 1.212 5.176 8.062 1.00 90.94 90 TRP A N 1
ATOM 706 C CA . TRP A 1 90 ? -0.189 5.054 7.679 1.00 90.94 90 TRP A CA 1
ATOM 707 C C . TRP A 1 90 ? -0.891 3.930 8.450 1.00 90.94 90 TRP A C 1
ATOM 709 O O . TRP A 1 90 ? -2.000 4.129 8.948 1.00 90.94 90 TRP A O 1
ATOM 719 N N . LEU A 1 91 ? -0.256 2.765 8.603 1.00 89.38 91 LEU A N 1
ATOM 720 C CA . LEU A 1 91 ? -0.805 1.662 9.390 1.00 89.38 91 LEU A CA 1
ATOM 721 C C . LEU A 1 91 ? -0.996 2.035 10.852 1.00 89.38 91 LEU A C 1
ATOM 723 O O . LEU A 1 91 ? -2.042 1.726 11.401 1.00 89.38 91 LEU A O 1
ATOM 727 N N . GLU A 1 92 ? -0.030 2.684 11.493 1.00 87.56 92 GLU A N 1
ATOM 728 C CA . GLU A 1 92 ? -0.145 3.118 12.889 1.00 87.56 92 GLU A CA 1
ATOM 729 C C . GLU A 1 92 ? -1.315 4.091 13.067 1.00 87.56 92 GLU A C 1
ATOM 731 O O . GLU A 1 92 ? -2.114 3.941 13.993 1.00 87.56 92 GLU A O 1
ATOM 736 N N . THR A 1 93 ? -1.483 5.009 12.113 1.00 85.81 93 THR A N 1
ATOM 737 C CA . THR A 1 93 ? -2.596 5.967 12.081 1.00 85.81 93 THR A CA 1
ATOM 738 C C . THR A 1 93 ? -3.954 5.291 11.867 1.00 85.81 93 THR A C 1
ATOM 740 O O . THR A 1 93 ? -4.947 5.740 12.427 1.00 85.81 93 THR A O 1
ATOM 743 N N . ASN A 1 94 ? -4.023 4.213 11.079 1.00 81.38 94 ASN A N 1
ATOM 744 C CA . ASN A 1 94 ? -5.285 3.541 10.737 1.00 81.38 94 ASN A CA 1
ATOM 745 C C . ASN A 1 94 ? -5.601 2.320 11.620 1.00 81.38 94 ASN A C 1
ATOM 747 O O . ASN A 1 94 ? -6.753 1.903 11.719 1.00 81.38 94 ASN A O 1
ATOM 751 N N . ARG A 1 95 ? -4.615 1.738 12.306 1.00 68.44 95 ARG A N 1
ATOM 752 C CA . ARG A 1 95 ? -4.794 0.597 13.220 1.00 68.44 95 ARG A CA 1
ATOM 753 C C . ARG A 1 95 ? -5.464 1.012 14.528 1.00 68.44 95 ARG A C 1
ATOM 755 O O . ARG A 1 95 ? -6.154 0.202 15.142 1.00 68.44 95 ARG A O 1
ATOM 762 N N . THR A 1 96 ? -5.349 2.278 14.916 1.00 56.38 96 THR A N 1
ATOM 763 C CA . THR A 1 96 ? -6.135 2.882 16.006 1.00 56.38 96 THR A CA 1
ATOM 764 C C . THR A 1 96 ? -7.633 2.969 15.687 1.00 56.38 96 THR A C 1
ATOM 766 O O . THR A 1 96 ? -8.430 3.151 16.603 1.00 56.38 96 THR A O 1
ATOM 769 N N . HIS A 1 97 ? -8.036 2.792 14.422 1.00 50.53 97 HIS A N 1
ATOM 770 C CA . HIS A 1 97 ? -9.439 2.745 13.994 1.00 50.53 97 HIS A CA 1
ATOM 771 C C . HIS A 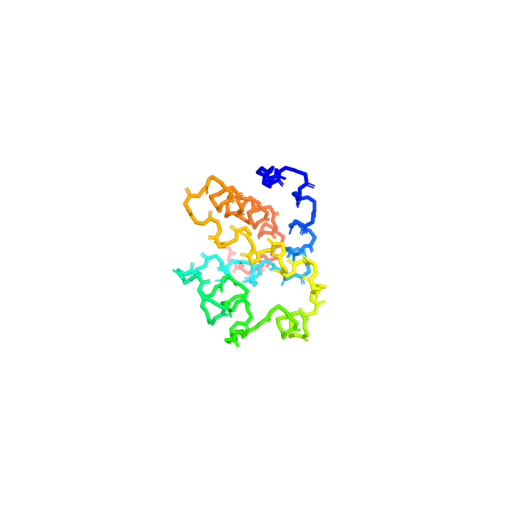1 97 ? -10.007 1.325 13.891 1.00 50.53 97 HIS A C 1
ATOM 773 O O . HIS A 1 97 ? -11.192 1.167 13.593 1.00 50.53 97 HIS A O 1
ATOM 779 N N . THR A 1 98 ? -9.217 0.281 14.167 1.00 45.75 98 THR A N 1
ATOM 780 C CA . THR A 1 98 ? -9.799 -1.041 14.425 1.00 45.75 98 THR A CA 1
ATOM 781 C C . THR A 1 98 ? -10.600 -0.917 15.721 1.00 45.75 98 THR A C 1
ATOM 783 O O . THR A 1 98 ? -9.986 -0.629 16.752 1.00 45.75 98 THR A O 1
ATOM 786 N N . PRO A 1 99 ? -11.936 -1.099 15.729 1.00 44.69 99 PRO A N 1
ATOM 787 C CA . PRO A 1 99 ? -12.643 -1.227 16.986 1.00 44.69 99 PRO A CA 1
ATOM 788 C C . PRO A 1 99 ? -12.038 -2.443 17.675 1.00 44.69 99 PRO A C 1
ATOM 790 O O . PRO A 1 99 ? -12.224 -3.579 17.238 1.00 44.69 99 PRO A O 1
ATOM 793 N N . VAL A 1 100 ? -11.277 -2.208 18.741 1.00 48.47 100 VAL A N 1
ATOM 794 C CA . VAL A 1 100 ? -11.102 -3.240 19.751 1.00 48.47 100 VAL A CA 1
ATOM 795 C C . VAL A 1 100 ? -12.523 -3.722 20.067 1.00 48.47 100 VAL A C 1
ATOM 797 O O . VAL A 1 100 ? -13.386 -2.877 20.341 1.00 48.47 100 VAL A O 1
ATOM 800 N N . PRO A 1 101 ? -12.852 -5.021 19.955 1.00 44.94 101 PRO A N 1
ATOM 801 C CA . PRO A 1 101 ? -14.056 -5.493 20.600 1.00 44.94 101 PRO A CA 1
ATOM 802 C C . PRO A 1 101 ? -13.877 -5.125 22.068 1.00 44.94 101 PRO A C 1
ATOM 804 O O . PRO A 1 101 ? -13.008 -5.655 22.755 1.00 44.94 101 PRO A O 1
ATOM 807 N N . VAL A 1 102 ? -14.650 -4.141 22.515 1.00 54.09 102 VAL A N 1
ATOM 808 C CA . VAL A 1 102 ? -14.837 -3.837 23.923 1.00 54.09 102 VAL A CA 1
ATOM 809 C C . VAL A 1 102 ? -15.546 -5.045 24.541 1.00 54.09 102 VAL A C 1
ATOM 811 O O . VAL A 1 102 ? -16.760 -5.108 24.668 1.00 54.09 102 VAL A O 1
ATOM 814 N N . GLY A 1 103 ? -14.768 -6.076 24.833 1.00 49.38 103 GLY A N 1
ATOM 815 C CA . GLY A 1 103 ? -15.068 -7.113 25.802 1.00 49.38 103 GLY A CA 1
ATOM 816 C C . GLY A 1 103 ? -13.865 -7.100 26.734 1.00 49.38 103 GLY A C 1
ATOM 817 O O . GLY A 1 103 ? -12.761 -7.375 26.290 1.00 49.38 103 GLY A O 1
ATOM 818 N N . GLY A 1 104 ? -13.945 -6.642 27.974 1.00 49.72 104 GLY A N 1
ATOM 819 C CA . GLY A 1 104 ? -15.077 -6.658 28.881 1.00 49.72 104 GLY A CA 1
ATOM 820 C C . GLY A 1 104 ? -14.659 -7.557 30.026 1.00 49.72 104 GLY A C 1
ATOM 821 O O . GLY A 1 104 ? -14.768 -8.757 29.875 1.00 49.72 104 GLY A O 1
ATOM 822 N N . GLU A 1 105 ? -14.174 -6.964 31.111 1.00 45.84 105 GLU A N 1
ATOM 823 C CA . GLU A 1 105 ? -13.909 -7.563 32.429 1.00 45.84 105 GLU A CA 1
ATOM 824 C C . GLU A 1 105 ? -13.895 -6.349 33.383 1.00 45.84 105 GLU A C 1
ATOM 826 O O . GLU A 1 105 ? -13.011 -5.501 33.278 1.00 45.84 105 GLU A O 1
ATOM 831 N N . SER A 1 106 ? -15.069 -5.957 33.902 1.00 52.78 106 SER A N 1
ATOM 832 C CA . SER A 1 106 ? -15.647 -6.346 35.210 1.00 52.78 106 SER A CA 1
ATOM 833 C C . SER A 1 106 ? -14.824 -5.868 36.400 1.00 52.78 106 SER A C 1
ATOM 835 O O . SER A 1 106 ? -13.708 -6.388 36.590 1.00 52.78 106 SER A O 1
#

pLDDT: mean 81.06, std 13.26, range [44.69, 91.12]

Secondary structure (DSSP, 8-state):
----HHHHHHHHHHHHHHH-HHHHHHHTT----STTTSHHHHHTTS---SHHHHHHHH---HHHHHHHHHHHH-TTSHHHHHHHHHHHHHHHHHHTTS--------

Sequence (106 aa):
MPMQLTEHKERFTQVFEHMGPERVARGLTAQGYDWSSCFLALAYERALRSNRWAASVTGLCDADVQLVATAWDSYNDDTHAAFVALAQEWLETNRTHTPVPVGGES

Radius of gyration: 14.68 Å; chains: 1; bounding box: 35×29×51 Å